Protein AF-A0AAE1BHJ1-F1 (afdb_monomer_lite)

Foldseek 3Di:
DDPPDWLLCLLPPVCLVVPLVPDVVSVVSVVVPVVDDDDCCVSPVVSNVLSPDGDPVVSVVVVVVCCCVVAVVDCVRCVVVVVVVVVVVCVVVVD

Secondary structure (DSSP, 8-state):
--TT--GGGTTSHHHHHHHTTT-HHHHHHHHHHHH--S-HHHH-HHHHHHHT-S-HHHHHHHHHHHHIIIIIT-HHHHHHHHHHHHHHHHHHH--

InterPro domains:
  IPR004327 Phosphotyrosyl phosphatase activator, PTPA [PF03095] (2-82)
  IPR004327 Phosphotyrosyl phosphatase activator, PTPA [PTHR10012] (2-83)
  IPR037218 PTPA superfamily [SSF140984] (3-82)
  IPR043170 Phosphotyrosyl phosphatase activator, C-terminal lid domain [G3DSA:1.20.120.1150] (1-93)

Sequence (95 aa):
MNPNIAPDMFPQQDVVNKYADHYMFIAAIKFILSVKSGPFAEHSNQLWNISGVQSWSKINQGLIKMYKVEVLHKFPVVQHIIIIYFRLYRSFHNN

Organism: Petrolisthes cinctipes (NCBI:txid88211)

Structure (mmCIF, N/CA/C/O backbone):
data_AF-A0AAE1BHJ1-F1
#
_entry.id   AF-A0AAE1BHJ1-F1
#
loop_
_atom_site.group_PDB
_atom_site.id
_atom_site.type_symbol
_atom_site.label_atom_id
_atom_site.label_alt_id
_atom_site.label_comp_id
_atom_site.label_asym_id
_atom_site.label_entity_id
_atom_site.label_seq_id
_atom_site.pdbx_PDB_ins_code
_atom_site.Cartn_x
_atom_site.Cartn_y
_atom_site.Cartn_z
_atom_site.occupancy
_atom_site.B_iso_or_equiv
_atom_site.auth_seq_id
_atom_site.auth_comp_id
_atom_site.auth_asym_id
_atom_site.auth_atom_id
_atom_site.pdbx_PDB_model_num
ATOM 1 N N . MET A 1 1 ? -14.827 3.880 -5.325 1.00 56.50 1 MET A N 1
ATOM 2 C CA . MET A 1 1 ? -14.485 3.080 -4.125 1.00 56.50 1 MET A CA 1
ATOM 3 C C . MET A 1 1 ? -15.678 3.078 -3.191 1.00 56.50 1 MET A C 1
ATOM 5 O O . MET A 1 1 ? -16.496 3.982 -3.304 1.00 56.50 1 MET A O 1
ATOM 9 N N . ASN A 1 2 ? -15.798 2.047 -2.353 1.00 63.72 2 ASN A N 1
ATOM 10 C CA . ASN A 1 2 ? -16.896 1.888 -1.398 1.00 63.72 2 ASN A CA 1
ATOM 11 C C . ASN A 1 2 ? -17.086 3.174 -0.569 1.00 63.72 2 ASN A C 1
ATOM 13 O O . ASN A 1 2 ? -16.094 3.644 -0.013 1.00 63.72 2 ASN A O 1
ATOM 17 N N . PRO A 1 3 ? -18.304 3.733 -0.466 1.00 66.19 3 PRO A N 1
ATOM 18 C CA . PRO A 1 3 ? -18.561 4.904 0.375 1.00 66.19 3 PRO A CA 1
ATOM 19 C C . PRO A 1 3 ? -18.272 4.660 1.867 1.00 66.19 3 PRO A C 1
ATOM 21 O O . PRO A 1 3 ? -18.105 5.619 2.610 1.00 66.19 3 PRO A O 1
ATOM 24 N N . ASN A 1 4 ? -18.168 3.399 2.300 1.00 80.38 4 ASN A N 1
ATOM 25 C CA . ASN A 1 4 ? -18.101 3.014 3.712 1.00 80.38 4 ASN A CA 1
ATOM 26 C C . ASN A 1 4 ? -16.690 2.690 4.235 1.00 80.38 4 ASN A C 1
ATOM 28 O O . ASN A 1 4 ? -16.565 2.208 5.358 1.00 80.38 4 ASN A O 1
ATOM 32 N N . ILE A 1 5 ? -15.634 2.884 3.440 1.00 90.62 5 ILE A N 1
ATOM 33 C CA . ILE A 1 5 ? -14.249 2.698 3.900 1.00 90.62 5 ILE A CA 1
ATOM 34 C C . ILE A 1 5 ? -13.517 4.006 3.653 1.00 90.62 5 ILE A C 1
ATOM 36 O O . ILE A 1 5 ? -13.256 4.347 2.501 1.00 90.62 5 ILE A O 1
ATOM 40 N N . ALA A 1 6 ? -13.193 4.743 4.709 1.00 92.56 6 ALA A N 1
ATOM 41 C CA . ALA A 1 6 ? -12.327 5.907 4.602 1.00 92.56 6 ALA A CA 1
ATOM 42 C C . ALA A 1 6 ? -10.845 5.470 4.564 1.00 92.56 6 ALA A C 1
ATOM 44 O O . ALA A 1 6 ? -10.509 4.382 5.039 1.00 92.56 6 ALA A O 1
ATOM 45 N N . PRO A 1 7 ? -9.939 6.251 3.955 1.00 93.62 7 PRO A N 1
ATOM 46 C CA . PRO A 1 7 ? -8.536 5.854 3.843 1.00 93.62 7 PRO A CA 1
ATOM 47 C C . PRO A 1 7 ? -7.798 5.617 5.163 1.00 93.62 7 PRO A C 1
ATOM 49 O O . PRO A 1 7 ? -6.947 4.742 5.237 1.00 93.62 7 PRO A O 1
ATOM 52 N N . ASP A 1 8 ? -8.139 6.328 6.227 1.00 95.25 8 ASP A N 1
ATOM 53 C CA . ASP A 1 8 ? -7.562 6.132 7.560 1.00 95.25 8 ASP A CA 1
ATOM 54 C C . ASP A 1 8 ? -7.913 4.762 8.165 1.00 95.25 8 ASP A C 1
ATOM 56 O O . ASP A 1 8 ? -7.254 4.297 9.094 1.00 95.25 8 ASP A O 1
ATOM 60 N N . MET A 1 9 ? -8.919 4.088 7.604 1.00 95.12 9 MET A N 1
ATOM 61 C CA . MET A 1 9 ? -9.437 2.822 8.102 1.00 95.12 9 MET A CA 1
ATOM 62 C C . MET A 1 9 ? -8.698 1.598 7.557 1.00 95.12 9 MET A C 1
ATOM 64 O O . MET A 1 9 ? -8.782 0.532 8.161 1.00 95.12 9 MET A O 1
ATOM 68 N N . PHE A 1 10 ? -7.977 1.693 6.432 1.00 94.94 10 PHE A N 1
ATOM 69 C CA . PHE A 1 10 ? -7.350 0.500 5.842 1.00 94.94 10 PHE A CA 1
ATOM 70 C C . PHE A 1 10 ? -6.295 -0.195 6.722 1.00 94.94 10 PHE A C 1
ATOM 72 O O . PHE A 1 10 ? -6.129 -1.397 6.533 1.00 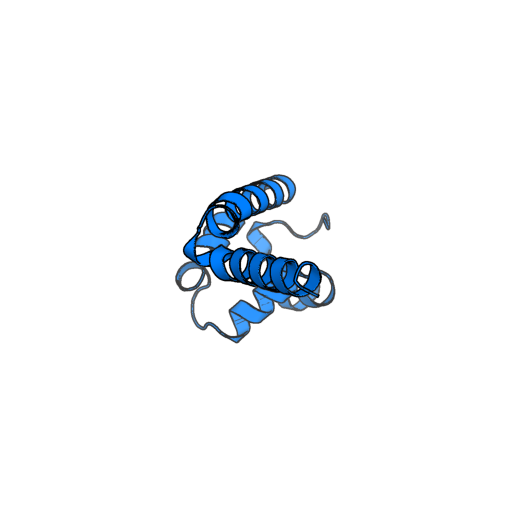94.94 10 PHE A O 1
ATOM 79 N N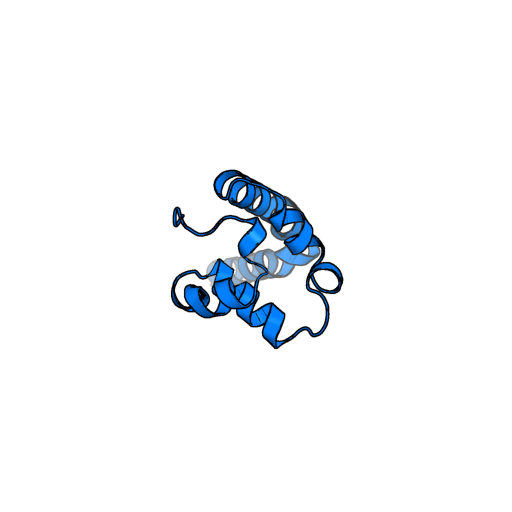 . PRO A 1 11 ? -5.585 0.471 7.659 1.00 95.12 11 PRO A N 1
ATOM 80 C CA . PRO A 1 11 ? -4.692 -0.218 8.592 1.00 95.12 11 PRO A CA 1
ATOM 81 C C . PRO A 1 11 ? -5.429 -0.954 9.724 1.00 95.12 11 PRO A C 1
ATOM 83 O O . PRO A 1 11 ? -4.804 -1.732 10.441 1.00 95.12 11 PRO A O 1
ATOM 86 N N . GLN A 1 12 ? -6.727 -0.695 9.931 1.00 95.25 12 GLN A N 1
ATOM 87 C CA . GLN A 1 12 ? -7.493 -1.250 11.048 1.00 95.25 12 GLN A CA 1
ATOM 88 C C . GLN A 1 12 ? -7.855 -2.714 10.790 1.00 95.25 12 GLN A C 1
ATOM 90 O O . GLN A 1 12 ? -8.404 -3.065 9.744 1.00 95.25 12 GLN A O 1
ATOM 95 N N . GLN A 1 13 ? -7.598 -3.574 11.773 1.00 94.31 13 GLN A N 1
ATOM 96 C CA . GLN A 1 13 ? -7.718 -5.023 11.610 1.00 94.31 13 GLN A CA 1
ATOM 97 C C . GLN A 1 13 ? -9.153 -5.475 11.287 1.00 94.31 13 GLN A C 1
ATOM 99 O O . GLN A 1 13 ? -9.338 -6.357 10.450 1.00 94.31 13 GLN A O 1
ATOM 104 N N . ASP A 1 14 ? -10.168 -4.821 11.857 1.00 95.31 14 ASP A N 1
ATOM 105 C CA . ASP A 1 14 ? -11.582 -5.125 11.590 1.00 95.31 14 ASP A CA 1
ATOM 106 C C . ASP A 1 14 ? -11.973 -4.847 10.134 1.00 95.31 14 ASP A C 1
ATOM 108 O O . ASP A 1 14 ? -12.653 -5.644 9.484 1.00 95.31 14 ASP A O 1
ATOM 112 N N . VAL A 1 15 ? -11.494 -3.725 9.595 1.00 95.38 15 VAL A N 1
ATOM 113 C CA . VAL A 1 15 ? -11.723 -3.311 8.205 1.00 95.38 15 VAL A CA 1
ATOM 114 C C . VAL A 1 15 ? -11.031 -4.291 7.269 1.00 95.38 15 VAL A C 1
ATOM 116 O O . VAL A 1 15 ? -11.624 -4.754 6.295 1.00 95.38 15 VAL A O 1
ATOM 119 N N . VAL A 1 16 ? -9.795 -4.664 7.593 1.00 95.81 16 VAL A N 1
ATOM 120 C CA . VAL A 1 16 ? -9.019 -5.632 6.822 1.00 95.81 16 VAL A CA 1
ATOM 121 C C . VAL A 1 16 ? -9.707 -6.996 6.793 1.00 95.81 16 VAL A C 1
ATOM 123 O O . VAL A 1 16 ? -9.909 -7.556 5.717 1.00 95.81 16 VAL A O 1
ATOM 126 N N . ASN A 1 17 ? -10.129 -7.512 7.947 1.00 95.88 17 ASN A N 1
ATOM 127 C CA . ASN A 1 17 ? -10.794 -8.809 8.049 1.00 95.88 17 ASN A CA 1
ATOM 128 C C . ASN A 1 17 ? -12.123 -8.843 7.289 1.00 95.88 17 ASN A C 1
ATOM 130 O O . ASN A 1 17 ? -12.436 -9.850 6.660 1.00 95.88 17 ASN A O 1
ATOM 134 N N . LYS A 1 18 ? -12.874 -7.738 7.306 1.00 95.75 18 LYS A N 1
ATOM 135 C CA . LYS A 1 18 ? -14.173 -7.635 6.635 1.00 95.75 18 LYS A CA 1
ATOM 136 C C . LYS A 1 18 ? -14.073 -7.472 5.118 1.00 95.75 18 LYS A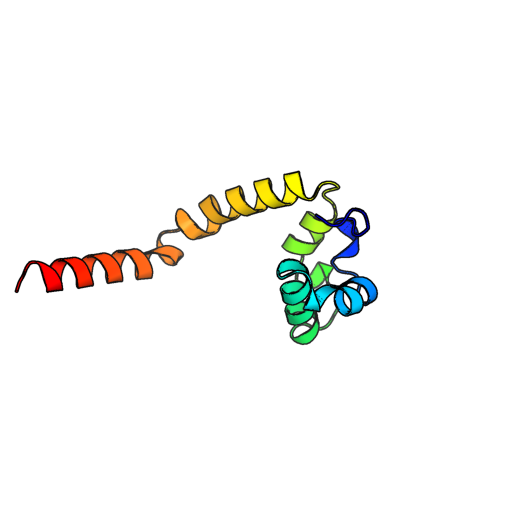 C 1
ATOM 138 O O . LYS A 1 18 ? -14.964 -7.917 4.402 1.00 95.75 18 LYS A O 1
ATOM 143 N N . TYR A 1 19 ? -13.040 -6.791 4.624 1.00 95.56 19 TYR A N 1
ATOM 144 C CA . TYR A 1 19 ? -13.012 -6.308 3.239 1.00 95.56 19 TYR A CA 1
ATOM 145 C C . TYR A 1 19 ? -11.867 -6.857 2.379 1.00 95.56 19 TYR A C 1
ATOM 147 O O . TYR A 1 19 ? -11.842 -6.581 1.176 1.00 95.56 19 TYR A O 1
ATOM 155 N N . ALA A 1 20 ? -10.941 -7.637 2.945 1.00 95.81 20 ALA A N 1
ATOM 156 C CA . ALA A 1 20 ? -9.821 -8.208 2.196 1.00 95.81 20 ALA A CA 1
ATOM 157 C C . ALA A 1 20 ? -10.263 -9.057 0.996 1.00 95.81 20 ALA A C 1
ATOM 159 O O . ALA A 1 20 ? -9.647 -8.960 -0.060 1.00 95.81 20 ALA A O 1
ATOM 160 N N . ASP A 1 21 ? -11.360 -9.804 1.108 1.00 96.19 21 ASP A N 1
ATOM 161 C CA . ASP A 1 21 ? -11.826 -10.682 0.024 1.00 96.19 21 ASP A CA 1
ATOM 162 C C . ASP A 1 21 ? -12.510 -9.907 -1.122 1.00 96.19 21 ASP A C 1
ATOM 164 O O . ASP A 1 21 ? -12.778 -10.457 -2.188 1.00 96.19 21 ASP A O 1
ATOM 168 N N . HIS A 1 22 ? -12.769 -8.607 -0.931 1.00 94.75 22 HIS A N 1
ATOM 169 C CA . HIS A 1 22 ? -13.468 -7.753 -1.895 1.00 94.75 22 HIS A CA 1
ATOM 170 C C . HIS A 1 22 ? -12.563 -6.732 -2.589 1.00 94.75 22 HIS A C 1
ATOM 172 O O . HIS A 1 22 ? -12.870 -6.289 -3.697 1.00 94.75 22 HIS A O 1
ATOM 178 N N . TYR A 1 23 ? -11.461 -6.324 -1.953 1.00 94.81 23 TYR A N 1
ATOM 179 C CA . TYR A 1 23 ? -10.593 -5.270 -2.474 1.00 94.81 23 TYR A CA 1
ATOM 180 C C . TYR A 1 23 ? -9.129 -5.686 -2.425 1.00 94.81 23 TYR A C 1
ATOM 182 O O . TYR A 1 23 ? -8.553 -5.829 -1.350 1.00 94.81 23 TYR A O 1
ATOM 190 N N . MET A 1 24 ? -8.492 -5.748 -3.598 1.00 95.88 24 MET A N 1
ATOM 191 C CA . MET A 1 24 ? -7.073 -6.103 -3.749 1.00 95.88 24 MET A CA 1
ATOM 192 C C . MET A 1 24 ? -6.149 -5.270 -2.850 1.00 95.88 24 MET A C 1
ATOM 194 O O . MET A 1 24 ? -5.218 -5.804 -2.255 1.00 95.88 24 MET A O 1
ATOM 198 N N . PHE A 1 25 ? -6.416 -3.966 -2.720 1.00 95.75 25 PHE A N 1
ATOM 199 C CA . PHE A 1 25 ? -5.626 -3.099 -1.846 1.00 95.75 25 PHE A CA 1
ATOM 200 C C . PHE A 1 25 ? -5.709 -3.553 -0.381 1.00 95.75 25 PHE A C 1
ATOM 202 O O . PHE A 1 25 ? -4.685 -3.687 0.277 1.00 95.75 25 PHE A O 1
ATOM 209 N N . ILE A 1 26 ? -6.911 -3.869 0.108 1.00 96.50 26 ILE A N 1
ATOM 210 C CA . ILE A 1 26 ? -7.123 -4.340 1.482 1.00 96.50 26 ILE A CA 1
ATOM 211 C C . ILE A 1 26 ? -6.546 -5.749 1.678 1.00 96.50 26 ILE A C 1
ATOM 213 O O . ILE A 1 26 ? -5.941 -6.015 2.715 1.00 96.50 26 ILE A O 1
ATOM 217 N N . ALA A 1 27 ? -6.641 -6.624 0.672 1.00 97.62 27 ALA A N 1
ATOM 218 C CA . ALA A 1 27 ? -5.981 -7.931 0.684 1.00 97.62 27 ALA A CA 1
ATOM 219 C C . ALA A 1 27 ? -4.458 -7.806 0.866 1.00 97.62 27 ALA A C 1
ATOM 221 O O . ALA A 1 27 ? -3.862 -8.534 1.658 1.00 97.62 27 ALA A O 1
ATOM 222 N N . ALA A 1 28 ? -3.827 -6.841 0.189 1.00 97.88 28 ALA A N 1
ATOM 223 C CA . ALA A 1 28 ? -2.404 -6.568 0.358 1.00 97.88 28 ALA A CA 1
ATOM 224 C C . ALA A 1 28 ? -2.075 -6.066 1.776 1.00 97.88 28 ALA A C 1
ATOM 226 O O . ALA A 1 28 ? -1.074 -6.492 2.352 1.00 97.88 28 ALA A O 1
ATOM 227 N N . ILE A 1 29 ? -2.928 -5.225 2.378 1.00 97.69 29 ILE A N 1
ATOM 228 C CA . ILE A 1 29 ? -2.761 -4.815 3.783 1.00 97.69 29 ILE A CA 1
ATOM 229 C C . ILE A 1 29 ? -2.892 -6.017 4.733 1.00 97.69 29 ILE A C 1
ATOM 231 O O . ILE A 1 29 ? -2.061 -6.163 5.630 1.00 97.69 29 ILE A O 1
ATOM 235 N N . LYS A 1 30 ? -3.860 -6.920 4.504 1.00 97.62 30 LYS A N 1
ATOM 236 C CA . LYS A 1 30 ? -4.004 -8.176 5.268 1.00 97.62 30 LYS A CA 1
ATOM 237 C C . LYS A 1 30 ? -2.730 -9.003 5.228 1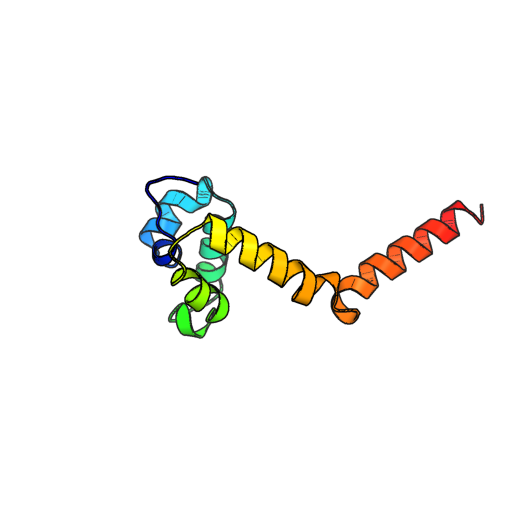.00 97.62 30 LYS A C 1
ATOM 239 O O . LYS A 1 30 ? 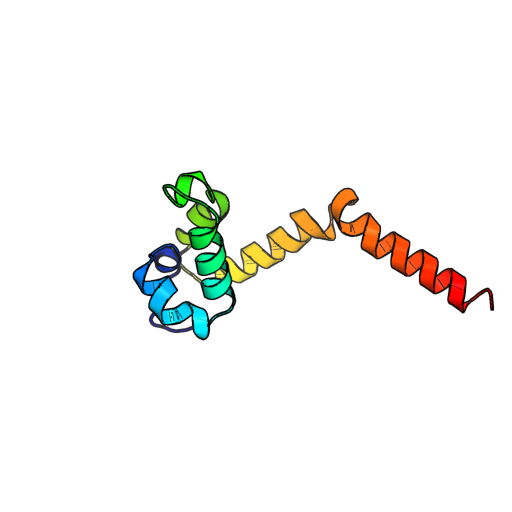-2.264 -9.467 6.265 1.00 97.62 30 LYS A O 1
ATOM 244 N N . PHE A 1 31 ? -2.151 -9.151 4.038 1.00 98.00 31 PHE A N 1
ATOM 245 C CA . PHE A 1 31 ? -0.896 -9.867 3.876 1.00 98.00 31 PHE A CA 1
ATOM 246 C C . PHE A 1 31 ? 0.228 -9.209 4.682 1.00 98.00 31 PHE A C 1
ATOM 248 O O . PHE A 1 31 ? 0.880 -9.895 5.463 1.00 98.00 31 PHE A O 1
ATOM 255 N N . ILE A 1 32 ? 0.403 -7.886 4.580 1.00 97.88 32 ILE A N 1
ATOM 256 C CA . ILE A 1 32 ? 1.423 -7.144 5.339 1.00 97.88 32 ILE A CA 1
ATOM 257 C C . ILE A 1 32 ? 1.285 -7.385 6.847 1.00 97.88 32 ILE A C 1
ATOM 259 O O . ILE A 1 32 ? 2.278 -7.722 7.488 1.00 97.88 32 ILE A O 1
ATOM 263 N N . LEU A 1 33 ? 0.073 -7.256 7.393 1.00 96.56 33 LEU A N 1
ATOM 264 C CA . LEU A 1 33 ? -0.208 -7.486 8.815 1.00 96.56 33 LEU A CA 1
ATOM 265 C C . LEU A 1 33 ? 0.022 -8.944 9.244 1.00 96.56 33 LEU A C 1
ATOM 267 O O . LEU A 1 33 ? 0.308 -9.199 10.407 1.00 96.56 33 LEU A O 1
ATOM 271 N N . SER A 1 34 ? -0.088 -9.903 8.320 1.00 96.69 34 SER A N 1
ATOM 272 C CA . SER A 1 34 ? 0.191 -11.315 8.613 1.00 96.69 34 SER A CA 1
ATOM 273 C C . SER A 1 34 ? 1.685 -11.648 8.661 1.00 96.69 34 SER A C 1
ATOM 275 O O . SER A 1 34 ? 2.072 -12.591 9.344 1.00 96.69 34 SER A O 1
ATOM 277 N N . VAL A 1 35 ? 2.530 -10.886 7.952 1.00 97.62 35 VAL A N 1
ATOM 278 C CA . VAL A 1 35 ? 3.977 -11.156 7.858 1.00 97.62 35 VAL A CA 1
ATOM 279 C C . VAL A 1 35 ? 4.834 -10.222 8.710 1.00 97.62 35 VAL A C 1
ATOM 281 O O . VAL A 1 35 ? 5.978 -10.553 9.015 1.00 97.62 35 VAL A O 1
ATOM 284 N N . LYS A 1 36 ? 4.317 -9.048 9.086 1.00 96.69 36 LYS A N 1
ATOM 285 C CA . LYS A 1 36 ? 5.012 -8.066 9.923 1.00 96.69 36 LYS A CA 1
ATOM 286 C C . LYS A 1 36 ? 4.276 -7.911 11.245 1.00 96.69 36 LYS A C 1
ATOM 288 O O . LYS A 1 36 ? 3.079 -7.661 11.268 1.00 96.69 36 LYS A O 1
ATOM 293 N N . SER A 1 37 ? 5.019 -8.058 12.335 1.00 94.62 37 SER A N 1
ATOM 294 C CA . SER A 1 37 ? 4.518 -7.859 13.696 1.00 94.62 37 SER A CA 1
ATOM 295 C C . SER A 1 37 ? 4.821 -6.445 14.194 1.00 94.62 37 SER A C 1
ATOM 297 O O . SER A 1 37 ? 5.777 -5.815 13.738 1.00 94.62 37 SER A O 1
ATOM 299 N N . GLY A 1 38 ? 4.035 -5.980 15.165 1.00 94.44 38 GLY A N 1
ATOM 300 C CA . GLY A 1 38 ? 4.182 -4.661 15.784 1.00 94.44 38 GLY A CA 1
ATOM 301 C C . GLY A 1 38 ? 3.267 -3.589 15.175 1.00 94.44 38 GLY A C 1
ATOM 302 O O . GLY A 1 38 ? 2.422 -3.895 14.334 1.00 94.44 38 GLY A O 1
ATOM 303 N N . PRO A 1 39 ? 3.390 -2.328 15.621 1.00 95.44 39 PRO A N 1
ATOM 304 C CA . PRO A 1 39 ? 2.563 -1.229 15.136 1.00 95.44 39 PRO A CA 1
ATOM 305 C C . PRO A 1 39 ? 2.747 -0.971 13.635 1.00 95.44 39 PRO A C 1
ATOM 307 O O . PRO A 1 39 ? 3.868 -0.838 13.140 1.00 95.44 39 PRO A O 1
ATOM 310 N N . PHE A 1 40 ? 1.636 -0.797 12.913 1.00 96.44 40 PHE A N 1
ATOM 311 C CA . PHE A 1 40 ? 1.656 -0.579 11.461 1.00 96.44 40 PHE A CA 1
ATOM 312 C C . PHE A 1 40 ? 2.503 0.632 11.039 1.00 96.44 40 PHE A C 1
ATOM 314 O O . PHE A 1 40 ? 3.200 0.590 10.021 1.00 96.44 40 PHE A O 1
ATOM 321 N N . ALA A 1 41 ? 2.483 1.695 11.847 1.00 96.62 41 ALA A N 1
ATOM 322 C CA . ALA A 1 41 ? 3.278 2.899 11.632 1.00 96.62 41 ALA A CA 1
ATOM 323 C C . ALA A 1 41 ? 4.793 2.630 11.633 1.00 96.62 41 ALA A C 1
ATOM 325 O O . ALA A 1 41 ? 5.524 3.266 10.878 1.00 96.62 41 ALA A O 1
ATOM 326 N N . GLU A 1 42 ? 5.269 1.662 12.419 1.00 97.06 42 GLU A N 1
ATOM 327 C CA . GLU A 1 42 ? 6.697 1.353 12.537 1.00 97.06 42 GLU A CA 1
ATOM 328 C C . GLU A 1 42 ? 7.190 0.538 11.341 1.00 97.06 42 GLU A C 1
ATOM 330 O O . GLU A 1 42 ? 8.183 0.879 10.699 1.00 97.06 42 GLU A O 1
ATOM 335 N N . HIS A 1 43 ? 6.465 -0.520 10.978 1.00 96.94 43 HIS A N 1
ATOM 336 C CA . HIS A 1 43 ? 6.917 -1.455 9.946 1.00 96.94 43 HIS A CA 1
ATOM 337 C C . HIS A 1 43 ? 6.437 -1.100 8.527 1.00 96.94 43 HIS A C 1
ATOM 339 O O . HIS A 1 43 ? 6.799 -1.757 7.536 1.00 96.94 43 HIS A O 1
ATOM 345 N N . SER A 1 44 ? 5.540 -0.119 8.396 1.00 97.44 44 SER A N 1
ATOM 346 C CA . SER A 1 44 ? 4.911 0.299 7.134 1.00 97.44 44 SER A CA 1
ATOM 347 C C . SER A 1 44 ? 4.590 1.796 7.106 1.00 97.44 44 SER A C 1
ATOM 349 O O . SER A 1 44 ? 3.562 2.218 6.581 1.00 97.44 44 SER A O 1
ATOM 351 N N . ASN A 1 45 ? 5.532 2.608 7.594 1.00 97.69 45 ASN A N 1
ATOM 352 C CA . ASN A 1 45 ? 5.424 4.065 7.714 1.00 97.69 45 ASN A CA 1
ATOM 353 C C . ASN A 1 45 ? 4.940 4.787 6.436 1.00 97.69 45 ASN A C 1
ATOM 355 O O . ASN A 1 45 ? 4.111 5.686 6.503 1.00 97.69 45 ASN A O 1
ATOM 359 N N . GLN A 1 46 ? 5.391 4.389 5.238 1.00 96.94 46 GLN A N 1
ATOM 360 C CA . GLN A 1 46 ? 4.903 5.012 3.993 1.00 96.94 46 GLN A CA 1
ATOM 361 C C . GLN A 1 46 ? 3.395 4.808 3.787 1.00 96.94 46 GLN A C 1
ATOM 363 O O . GLN A 1 46 ? 2.691 5.751 3.432 1.00 96.94 46 GLN A O 1
ATOM 368 N N . LEU A 1 47 ? 2.893 3.597 4.040 1.00 97.25 47 LEU A N 1
ATOM 369 C CA . LEU A 1 47 ? 1.461 3.306 3.966 1.00 97.25 47 LEU A CA 1
ATOM 370 C C . LEU A 1 47 ? 0.706 4.006 5.097 1.00 97.25 47 LEU A C 1
ATOM 372 O O . LEU A 1 47 ? -0.369 4.538 4.857 1.00 97.25 47 LEU A O 1
ATOM 376 N N . TRP A 1 48 ? 1.287 4.080 6.294 1.00 97.56 48 TRP A N 1
ATOM 377 C CA . TRP A 1 48 ? 0.722 4.850 7.402 1.00 97.56 48 TRP A CA 1
ATOM 378 C C . TRP A 1 48 ? 0.551 6.338 7.056 1.00 97.56 48 TRP A C 1
ATOM 380 O O . TRP A 1 48 ? -0.510 6.912 7.260 1.00 97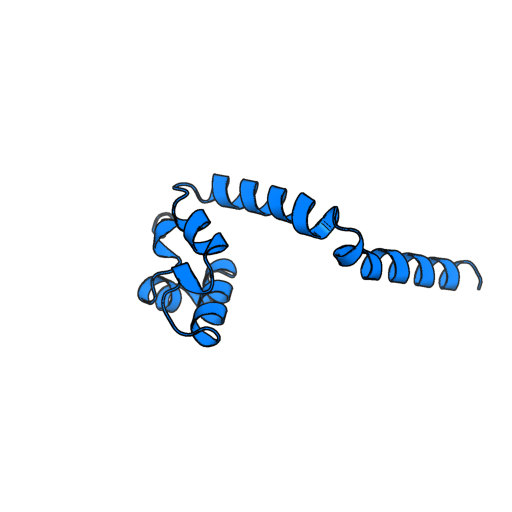.56 48 TRP A O 1
ATOM 390 N N . ASN A 1 49 ? 1.541 6.964 6.421 1.00 96.94 49 ASN A N 1
ATOM 391 C CA . ASN A 1 49 ? 1.407 8.356 5.981 1.00 96.94 49 ASN A CA 1
ATOM 392 C C . ASN A 1 49 ? 0.325 8.523 4.898 1.00 96.94 49 ASN A C 1
ATOM 394 O O . ASN A 1 49 ? -0.381 9.530 4.869 1.00 96.94 49 ASN A O 1
ATOM 398 N N . ILE A 1 50 ? 0.157 7.525 4.024 1.00 96.88 50 ILE A N 1
ATOM 399 C CA . ILE A 1 50 ? -0.894 7.516 2.997 1.00 96.88 50 ILE A CA 1
ATOM 400 C C . ILE A 1 50 ? -2.292 7.382 3.616 1.00 96.88 50 ILE A C 1
ATOM 402 O O . ILE A 1 50 ? -3.234 7.962 3.074 1.00 96.88 50 ILE A O 1
ATOM 406 N N . SER A 1 51 ? -2.449 6.681 4.746 1.00 95.81 51 SER A N 1
ATOM 407 C CA . SER A 1 51 ? -3.754 6.553 5.413 1.00 95.81 51 SER A CA 1
ATOM 408 C C . SER A 1 51 ? -4.282 7.895 5.931 1.00 95.81 51 SER A C 1
ATOM 410 O O . SER A 1 51 ? -5.490 8.078 6.019 1.00 95.81 51 SER A O 1
ATOM 412 N N . GLY A 1 52 ? -3.411 8.880 6.177 1.00 95.31 52 GLY A N 1
ATOM 413 C CA . GLY A 1 52 ? -3.813 10.250 6.519 1.00 95.31 52 GLY A CA 1
ATOM 414 C C . GLY A 1 52 ? -4.432 11.056 5.363 1.00 95.31 52 GLY A C 1
ATOM 415 O O . GLY A 1 52 ? -4.953 12.152 5.577 1.00 95.31 52 GLY A O 1
ATOM 416 N N . VAL A 1 53 ? -4.392 10.556 4.121 1.00 95.38 53 VAL A N 1
ATOM 417 C CA . VAL A 1 53 ? -4.959 11.250 2.956 1.00 95.38 53 VAL A CA 1
ATOM 418 C C . VAL A 1 53 ? -6.452 10.952 2.844 1.00 95.38 53 VAL A C 1
ATOM 420 O O . VAL A 1 53 ? -6.850 9.851 2.501 1.00 95.38 53 VAL A O 1
ATOM 423 N N . GLN A 1 54 ? -7.297 11.968 3.004 1.00 91.19 54 GLN A N 1
ATOM 424 C CA . GLN A 1 54 ? -8.759 11.804 3.105 1.00 91.19 54 GLN A CA 1
ATOM 425 C C . GLN A 1 54 ? -9.475 11.279 1.843 1.00 91.19 54 GLN A C 1
ATOM 427 O O . GLN A 1 54 ? -10.648 10.923 1.900 1.00 91.19 54 GLN A O 1
ATOM 432 N N . SER A 1 55 ? -8.817 11.255 0.679 1.00 92.88 55 SER A N 1
ATOM 433 C CA . SER A 1 55 ? -9.452 10.874 -0.587 1.00 92.88 55 SER A CA 1
ATOM 434 C C . SER A 1 55 ? -8.721 9.732 -1.267 1.00 92.88 55 SER A C 1
ATOM 436 O O . SER A 1 55 ? -7.580 9.875 -1.704 1.00 92.88 55 SER A O 1
ATOM 438 N N . TRP A 1 56 ? -9.448 8.645 -1.500 1.00 93.75 56 TRP A N 1
ATOM 439 C CA . TRP A 1 56 ? -8.992 7.529 -2.319 1.00 93.75 56 TRP A CA 1
ATOM 440 C C . TRP A 1 56 ? -8.559 7.924 -3.734 1.00 93.75 56 TRP A C 1
ATOM 442 O O . TRP A 1 56 ? -7.607 7.359 -4.265 1.00 93.75 56 TRP A O 1
ATOM 452 N N . SER A 1 57 ? -9.219 8.916 -4.344 1.00 94.50 57 SER A N 1
ATOM 453 C CA . SER A 1 57 ? -8.813 9.425 -5.661 1.00 94.50 57 SER A CA 1
ATOM 454 C C . SER A 1 57 ? -7.432 10.081 -5.592 1.00 94.50 57 SER A C 1
ATOM 456 O O . SER A 1 57 ? -6.576 9.812 -6.435 1.00 94.50 57 SER A O 1
ATOM 458 N N . LYS A 1 58 ? -7.172 10.876 -4.542 1.00 95.12 58 LYS A N 1
ATOM 459 C CA . LYS A 1 58 ? -5.849 11.475 -4.304 1.00 95.12 58 LYS A CA 1
ATOM 460 C C . LYS A 1 58 ? -4.792 10.411 -4.012 1.00 95.12 58 LYS A C 1
ATOM 462 O O . LYS A 1 58 ? -3.697 10.504 -4.559 1.00 95.12 58 LYS A O 1
ATOM 467 N N . ILE A 1 59 ? -5.127 9.388 -3.223 1.00 95.88 59 ILE A N 1
ATOM 468 C CA . ILE A 1 59 ? -4.233 8.252 -2.956 1.00 95.88 59 ILE A CA 1
ATOM 469 C C . ILE A 1 59 ? -3.864 7.545 -4.255 1.00 95.88 59 ILE A C 1
ATOM 471 O O . ILE A 1 59 ? -2.683 7.383 -4.538 1.00 95.88 59 ILE A O 1
ATOM 475 N N . ASN A 1 60 ? -4.847 7.192 -5.086 1.00 96.12 60 ASN A N 1
ATOM 476 C CA . ASN A 1 60 ? -4.599 6.529 -6.363 1.00 96.12 60 ASN A CA 1
ATOM 477 C C . ASN A 1 60 ? -3.693 7.371 -7.279 1.00 96.12 60 ASN A C 1
ATOM 479 O O . ASN A 1 60 ? -2.715 6.869 -7.826 1.00 96.12 60 ASN A O 1
ATOM 483 N N . GLN A 1 61 ? -3.965 8.674 -7.398 1.00 97.31 61 GLN A N 1
ATOM 484 C CA . GLN A 1 61 ? -3.116 9.585 -8.171 1.00 97.31 61 GLN A CA 1
ATOM 485 C C . GLN A 1 61 ? -1.686 9.663 -7.615 1.00 97.31 61 GLN A C 1
ATOM 487 O O . GLN A 1 61 ? -0.727 9.653 -8.388 1.00 97.31 61 GLN A O 1
ATOM 492 N N . GLY A 1 62 ? -1.536 9.733 -6.290 1.00 96.56 62 GLY A N 1
ATOM 493 C CA . GLY A 1 62 ? -0.242 9.740 -5.612 1.00 96.56 62 GLY A CA 1
ATOM 494 C C . GLY A 1 62 ? 0.540 8.449 -5.847 1.00 96.56 62 GLY A C 1
ATOM 495 O O . GLY A 1 62 ? 1.699 8.508 -6.248 1.00 96.56 62 GLY A O 1
ATOM 496 N N . LEU A 1 63 ? -0.110 7.294 -5.696 1.00 97.12 63 LEU A N 1
ATOM 497 C CA . LEU A 1 63 ? 0.489 5.978 -5.920 1.00 97.12 63 LEU A CA 1
ATOM 498 C C . LEU A 1 63 ? 0.913 5.774 -7.378 1.00 97.12 63 LEU A C 1
ATOM 500 O O . LEU A 1 63 ? 1.998 5.259 -7.622 1.00 97.12 63 LEU A O 1
ATOM 504 N N . ILE A 1 64 ? 0.126 6.239 -8.353 1.00 97.81 64 ILE A N 1
ATOM 505 C CA . ILE A 1 64 ? 0.518 6.194 -9.772 1.00 97.81 64 ILE A CA 1
ATOM 506 C C . ILE A 1 64 ? 1.762 7.058 -10.023 1.00 97.81 64 ILE A C 1
ATOM 508 O O . ILE A 1 64 ? 2.674 6.639 -10.738 1.00 97.81 64 ILE A O 1
ATOM 512 N N . LYS A 1 65 ? 1.826 8.264 -9.444 1.00 97.69 65 LYS A N 1
ATOM 513 C CA . LYS A 1 65 ? 3.008 9.136 -9.561 1.00 97.69 65 LYS A CA 1
ATOM 514 C C . LYS A 1 65 ? 4.232 8.505 -8.898 1.00 97.69 65 LYS A C 1
ATOM 516 O O . LYS A 1 65 ? 5.295 8.470 -9.512 1.00 97.69 65 LYS A O 1
ATOM 521 N N . MET A 1 66 ? 4.066 7.961 -7.696 1.00 97.06 66 MET A N 1
ATOM 522 C CA . MET A 1 66 ? 5.117 7.254 -6.970 1.00 97.06 66 MET A CA 1
ATOM 523 C C . MET A 1 66 ? 5.607 6.042 -7.761 1.00 97.06 66 MET A C 1
ATOM 525 O O . MET A 1 66 ? 6.807 5.881 -7.912 1.00 97.06 66 MET A O 1
ATOM 529 N N . TYR A 1 67 ? 4.716 5.241 -8.348 1.00 97.00 67 TYR A N 1
ATOM 530 C CA . TYR A 1 67 ? 5.099 4.102 -9.185 1.00 97.00 67 TYR A CA 1
ATOM 531 C C . TYR A 1 67 ? 5.963 4.528 -10.377 1.00 97.00 67 TYR A C 1
ATOM 533 O O . TYR A 1 67 ? 6.995 3.919 -10.654 1.00 97.00 67 TYR A O 1
ATOM 541 N N . LYS A 1 68 ? 5.601 5.623 -11.058 1.00 96.31 68 LYS A N 1
ATOM 542 C CA . LYS A 1 68 ? 6.425 6.161 -12.148 1.00 96.31 68 LYS A CA 1
ATOM 543 C C . LYS A 1 68 ? 7.833 6.521 -11.666 1.00 96.31 68 LYS A C 1
ATOM 545 O O . LYS A 1 68 ? 8.802 6.145 -12.309 1.00 96.31 68 LYS A O 1
ATOM 550 N N . VAL A 1 69 ? 7.953 7.237 -10.551 1.00 96.62 69 VAL A N 1
ATOM 551 C CA . VAL A 1 69 ? 9.247 7.727 -10.042 1.00 96.62 69 VAL A CA 1
ATOM 552 C C . VAL A 1 69 ? 10.085 6.608 -9.423 1.00 96.62 69 VAL A C 1
ATOM 554 O O . VAL A 1 69 ? 11.252 6.449 -9.762 1.00 96.62 69 VAL A O 1
ATOM 557 N N . GLU A 1 70 ? 9.487 5.816 -8.540 1.00 95.56 70 GLU A N 1
ATOM 558 C CA . GLU A 1 70 ? 10.183 4.844 -7.697 1.00 95.56 70 GLU A CA 1
ATOM 559 C C . GLU A 1 70 ? 10.410 3.496 -8.381 1.00 95.56 70 GLU A C 1
ATOM 561 O O . GLU A 1 70 ? 11.295 2.749 -7.968 1.00 95.56 70 GLU A O 1
ATOM 566 N N . VAL A 1 71 ? 9.632 3.181 -9.419 1.00 94.31 71 VAL A N 1
ATOM 567 C CA . VAL A 1 71 ? 9.765 1.936 -10.184 1.00 94.31 71 VAL A CA 1
ATOM 568 C C . VAL A 1 71 ? 10.237 2.252 -11.593 1.00 94.31 71 VAL A C 1
ATOM 570 O O . VAL A 1 71 ? 11.376 1.945 -11.927 1.00 94.31 71 VAL A O 1
ATOM 573 N N . LEU A 1 72 ? 9.403 2.903 -12.412 1.00 93.06 72 LEU A N 1
ATOM 574 C CA . LEU A 1 72 ? 9.661 3.012 -13.855 1.00 93.06 72 LEU A CA 1
ATOM 575 C C . LEU A 1 72 ? 10.907 3.841 -14.202 1.00 93.06 72 LEU A C 1
ATOM 577 O O . LEU A 1 72 ? 11.622 3.501 -15.140 1.00 93.06 72 LEU A O 1
ATOM 581 N N . HIS A 1 73 ? 11.186 4.904 -13.446 1.00 93.25 73 HIS A N 1
ATOM 582 C CA . HIS A 1 73 ? 12.356 5.761 -13.661 1.00 93.25 73 HIS A CA 1
ATOM 583 C C . HIS A 1 73 ? 13.605 5.316 -12.888 1.00 93.25 73 HIS A C 1
ATOM 585 O O . HIS A 1 73 ? 14.661 5.932 -13.028 1.00 93.25 73 HIS A O 1
ATOM 591 N N . LYS A 1 74 ? 13.533 4.237 -12.097 1.00 92.44 74 LYS A N 1
ATOM 592 C CA . LYS A 1 74 ? 14.714 3.675 -11.435 1.00 92.44 74 LYS A CA 1
ATOM 593 C C . LYS A 1 74 ? 15.319 2.584 -12.296 1.00 92.44 74 LYS A C 1
ATOM 595 O O . LYS A 1 74 ? 14.865 1.443 -12.272 1.00 92.44 74 LYS A O 1
ATOM 600 N N . PHE A 1 75 ? 16.400 2.920 -13.001 1.00 89.88 75 PHE A N 1
ATOM 601 C CA . PHE A 1 75 ? 17.115 1.970 -13.856 1.00 89.88 75 PHE A CA 1
ATOM 602 C C . PHE A 1 75 ? 17.402 0.619 -13.171 1.00 89.88 75 PHE A C 1
ATOM 604 O O . PHE A 1 75 ? 17.050 -0.400 -13.761 1.00 89.88 75 PHE A O 1
ATOM 611 N N . PRO A 1 76 ? 17.905 0.553 -11.917 1.00 93.25 76 PRO A N 1
ATOM 612 C CA . PRO A 1 76 ? 18.144 -0.732 -11.254 1.00 93.25 76 PRO A CA 1
ATOM 613 C C . PRO A 1 76 ? 16.894 -1.611 -11.086 1.00 93.25 76 PRO A C 1
ATOM 615 O O . PRO A 1 76 ? 17.011 -2.829 -10.992 1.00 93.25 76 PRO A O 1
ATOM 618 N N . VAL A 1 77 ? 15.703 -1.007 -11.059 1.00 91.12 77 VAL A N 1
ATOM 619 C CA . VAL A 1 77 ? 14.419 -1.702 -10.906 1.00 91.12 77 VAL A CA 1
ATOM 620 C C . VAL A 1 77 ? 13.914 -2.215 -12.257 1.00 91.12 77 VAL A C 1
ATOM 622 O O . VAL A 1 77 ? 13.507 -3.369 -12.365 1.00 91.12 77 VAL A O 1
ATOM 625 N N . VAL A 1 78 ? 13.977 -1.391 -13.311 1.00 93.12 78 VAL A N 1
ATOM 626 C CA . VAL A 1 78 ? 13.450 -1.748 -14.646 1.00 93.12 78 VAL A CA 1
ATOM 627 C C . VAL A 1 78 ? 14.446 -2.448 -15.564 1.00 93.12 78 VAL A C 1
ATOM 629 O O . VAL A 1 78 ? 14.032 -2.997 -16.586 1.00 93.12 78 VAL A O 1
ATOM 632 N N . GLN A 1 79 ? 15.741 -2.456 -15.233 1.00 89.38 79 GLN A N 1
ATOM 633 C CA . GLN A 1 79 ? 16.795 -3.006 -16.094 1.00 89.38 79 GLN A CA 1
ATOM 634 C C . GLN A 1 79 ? 16.488 -4.430 -16.560 1.00 89.38 79 GLN A C 1
ATOM 636 O O . GLN A 1 79 ? 16.710 -4.755 -17.721 1.00 89.38 79 GLN A O 1
ATOM 641 N N . HIS A 1 80 ? 15.911 -5.266 -15.693 1.00 87.38 80 HIS A N 1
ATOM 642 C CA . HIS A 1 80 ? 15.592 -6.647 -16.038 1.00 87.38 80 HIS A CA 1
ATOM 643 C C . HIS A 1 80 ? 14.503 -6.731 -17.110 1.00 87.38 80 HIS A C 1
ATOM 645 O O . HIS A 1 80 ? 14.619 -7.549 -18.016 1.00 87.38 80 HIS A O 1
ATOM 651 N N . ILE A 1 81 ? 13.507 -5.841 -17.075 1.00 86.12 81 ILE A N 1
ATOM 652 C CA . ILE A 1 81 ? 12.478 -5.752 -18.116 1.00 86.12 81 ILE A CA 1
ATOM 653 C C . ILE A 1 81 ? 13.146 -5.352 -19.436 1.00 86.12 81 ILE A C 1
ATOM 655 O O . ILE A 1 81 ? 13.043 -6.070 -20.426 1.00 86.12 81 ILE A O 1
ATOM 659 N N . ILE A 1 82 ? 13.903 -4.252 -19.437 1.00 79.56 82 ILE A N 1
ATOM 660 C CA . ILE A 1 82 ? 14.520 -3.692 -20.650 1.00 79.56 82 ILE A CA 1
ATOM 661 C C . ILE A 1 82 ? 15.496 -4.687 -21.292 1.00 79.56 82 ILE A C 1
ATOM 663 O O . ILE A 1 82 ? 15.457 -4.910 -22.501 1.00 79.56 82 ILE A O 1
ATOM 667 N N . ILE A 1 83 ? 16.346 -5.325 -20.486 1.00 82.62 83 ILE A N 1
ATOM 668 C CA . ILE A 1 83 ? 17.342 -6.286 -20.966 1.00 82.62 83 ILE A CA 1
ATOM 669 C C . ILE A 1 83 ? 16.662 -7.535 -21.534 1.00 82.62 83 ILE A C 1
ATOM 671 O O . ILE A 1 83 ? 17.084 -8.019 -22.584 1.00 82.62 83 ILE A O 1
ATOM 675 N N . ILE A 1 84 ? 15.616 -8.057 -20.883 1.00 80.25 84 ILE A N 1
ATOM 676 C CA . ILE A 1 84 ? 14.870 -9.218 -21.391 1.00 80.25 84 ILE A CA 1
ATOM 677 C C . ILE A 1 84 ? 14.199 -8.880 -22.724 1.00 80.25 84 ILE A C 1
ATOM 679 O O . ILE A 1 84 ? 14.375 -9.625 -23.686 1.00 80.25 84 ILE A O 1
ATOM 683 N N . TYR A 1 85 ? 13.504 -7.743 -22.820 1.00 81.19 85 TYR A N 1
ATOM 684 C CA . TYR A 1 85 ? 12.890 -7.297 -24.075 1.00 81.19 85 TYR A CA 1
ATOM 685 C C . TYR A 1 85 ? 13.921 -7.152 -25.197 1.00 81.19 85 TYR A C 1
ATOM 687 O O . TYR A 1 85 ? 13.702 -7.644 -26.302 1.00 81.19 85 TYR A O 1
ATOM 695 N N . PHE A 1 86 ? 15.075 -6.544 -24.915 1.00 84.62 86 PHE A N 1
ATOM 696 C CA . PHE A 1 86 ? 16.144 -6.390 -25.900 1.00 84.62 86 PHE A CA 1
ATOM 697 C C . PHE A 1 86 ? 16.731 -7.736 -26.354 1.00 84.62 86 PHE A C 1
ATOM 699 O O . PHE A 1 86 ? 16.999 -7.935 -27.541 1.00 84.62 86 PHE A O 1
ATOM 706 N N . ARG A 1 87 ? 16.903 -8.686 -25.425 1.00 80.06 87 ARG A N 1
ATOM 707 C CA . ARG A 1 87 ? 17.380 -10.044 -25.731 1.00 80.06 87 ARG A CA 1
ATOM 708 C C . ARG A 1 87 ? 16.380 -10.822 -26.584 1.00 80.06 87 ARG A C 1
ATOM 710 O O . ARG A 1 87 ? 16.788 -11.423 -27.574 1.00 80.06 87 ARG A O 1
ATOM 717 N N . LEU A 1 88 ? 15.091 -10.776 -26.245 1.00 81.44 88 LEU A N 1
ATOM 718 C CA . LEU A 1 88 ? 14.033 -11.422 -27.027 1.00 81.44 88 LEU A CA 1
ATOM 719 C C . LEU A 1 88 ? 13.926 -10.811 -28.426 1.00 81.44 88 LEU A C 1
ATOM 721 O O . LEU A 1 88 ? 13.924 -11.544 -29.408 1.00 81.44 88 LEU A O 1
ATOM 725 N N . TYR A 1 89 ? 13.935 -9.481 -28.536 1.00 84.69 89 TYR A N 1
ATOM 726 C CA . TYR A 1 89 ? 13.899 -8.785 -29.823 1.00 84.69 89 TYR A CA 1
ATOM 727 C C . TYR A 1 89 ? 15.058 -9.199 -30.743 1.00 84.69 89 TYR A C 1
ATOM 729 O O . TYR A 1 89 ? 14.843 -9.516 -31.912 1.00 84.69 89 TYR A O 1
ATOM 737 N N . ARG A 1 90 ? 16.286 -9.281 -30.209 1.00 81.31 90 ARG A N 1
ATOM 738 C CA . ARG A 1 90 ? 17.442 -9.783 -30.969 1.00 81.31 90 ARG A CA 1
ATOM 739 C C . ARG A 1 90 ? 17.305 -11.247 -31.378 1.00 81.31 90 ARG A C 1
ATOM 741 O O . ARG A 1 90 ? 17.745 -11.596 -32.464 1.00 81.31 90 ARG A O 1
ATOM 748 N N . SER A 1 91 ? 16.699 -12.086 -30.542 1.00 81.88 91 SER A N 1
ATOM 749 C CA . SER A 1 91 ? 16.452 -13.494 -30.867 1.00 81.88 91 SER A CA 1
ATOM 750 C C . SER A 1 91 ? 15.460 -13.665 -32.022 1.00 81.88 91 SER A C 1
ATOM 752 O O . SER A 1 91 ? 15.615 -14.589 -32.810 1.00 81.88 91 SER A O 1
ATOM 754 N N . PHE A 1 92 ? 14.447 -12.803 -32.134 1.00 77.88 92 PHE A N 1
ATOM 755 C CA . PHE A 1 92 ? 13.455 -12.876 -33.214 1.00 77.88 92 PHE A CA 1
ATOM 756 C C . PHE A 1 92 ? 13.956 -12.318 -34.549 1.00 77.88 92 PHE A C 1
ATOM 758 O O . PHE A 1 92 ? 13.532 -12.804 -35.587 1.00 77.88 92 PHE A O 1
ATOM 765 N N . HIS A 1 93 ? 14.843 -11.319 -34.535 1.00 75.44 93 HIS A N 1
ATOM 766 C CA . HIS A 1 93 ? 15.357 -10.693 -35.762 1.00 75.44 93 HIS A CA 1
ATOM 767 C C . HIS A 1 93 ? 16.682 -11.273 -36.280 1.00 75.44 93 HIS A C 1
ATOM 769 O O . HIS A 1 93 ? 17.077 -10.945 -37.394 1.00 75.44 93 HIS A O 1
ATOM 775 N N . ASN A 1 94 ? 17.365 -12.108 -35.491 1.00 67.94 94 ASN A N 1
ATOM 776 C CA . ASN A 1 94 ? 18.549 -12.861 -35.927 1.00 67.94 94 ASN A CA 1
ATOM 777 C C . ASN A 1 94 ? 18.225 -14.327 -36.299 1.00 67.94 94 ASN A C 1
ATOM 779 O O . ASN A 1 94 ? 19.149 -15.138 -36.358 1.00 67.94 94 ASN A O 1
ATOM 783 N N . ASN A 1 95 ? 16.947 -14.664 -36.519 1.00 53.12 95 ASN A N 1
ATOM 784 C CA . ASN A 1 95 ? 16.498 -15.918 -37.139 1.00 53.12 95 ASN A CA 1
ATOM 785 C C . ASN A 1 95 ? 15.890 -15.633 -38.511 1.00 53.12 95 ASN A C 1
ATOM 787 O O . ASN A 1 95 ? 15.134 -14.640 -38.605 1.00 53.12 95 ASN A O 1
#

Radius of gyration: 18.16 Å; chains: 1; bounding box: 37×28×53 Å

pLDDT: mean 91.51, std 9.02, range [53.12, 98.0]